Protein AF-A0AAD5JUV3-F1 (afdb_monomer_lite)

Structure (mmCIF, N/CA/C/O backbone):
data_AF-A0AAD5JUV3-F1
#
_entry.id   AF-A0AAD5JUV3-F1
#
loop_
_atom_site.group_PDB
_atom_site.id
_atom_site.type_symbol
_atom_site.label_atom_id
_atom_site.label_alt_id
_atom_site.label_comp_id
_atom_site.label_asym_id
_atom_site.label_entity_id
_atom_site.label_seq_id
_atom_site.pdbx_PDB_ins_code
_atom_site.Cartn_x
_atom_site.Cartn_y
_atom_site.Cartn_z
_atom_site.occupancy
_atom_site.B_iso_or_equiv
_atom_site.auth_seq_id
_atom_site.auth_comp_id
_atom_site.auth_asym_id
_atom_site.auth_atom_id
_atom_site.pdbx_PDB_model_num
ATOM 1 N N . MET A 1 1 ? 1.247 27.319 1.561 1.00 45.31 1 MET A N 1
ATOM 2 C CA . MET A 1 1 ? 2.138 26.676 2.559 1.00 45.31 1 MET A CA 1
ATOM 3 C C . MET A 1 1 ? 2.026 25.143 2.626 1.00 45.31 1 MET A C 1
ATOM 5 O O . MET A 1 1 ? 2.978 24.525 3.074 1.00 45.31 1 MET A O 1
ATOM 9 N N . ALA A 1 2 ? 0.955 24.494 2.139 1.00 45.66 2 ALA A N 1
ATOM 10 C CA . ALA A 1 2 ? 0.792 23.027 2.221 1.00 45.66 2 ALA A CA 1
ATOM 11 C C . ALA A 1 2 ? 1.787 22.183 1.379 1.00 45.66 2 ALA A C 1
ATOM 13 O O . ALA A 1 2 ? 2.118 21.064 1.757 1.00 45.66 2 ALA A O 1
ATOM 14 N N . PHE A 1 3 ? 2.318 22.718 0.272 1.00 34.03 3 PHE A N 1
ATOM 15 C CA . PHE A 1 3 ? 3.243 21.997 -0.625 1.00 34.03 3 PHE A CA 1
ATOM 16 C C . PHE A 1 3 ? 4.647 21.749 -0.041 1.00 34.03 3 PHE A C 1
ATOM 18 O O . PHE A 1 3 ? 5.309 20.786 -0.425 1.00 34.03 3 PHE A O 1
ATOM 25 N N . LEU A 1 4 ? 5.105 22.599 0.885 1.00 40.28 4 LEU A N 1
ATOM 26 C CA . LEU A 1 4 ? 6.418 22.461 1.531 1.00 40.28 4 LEU A CA 1
ATOM 27 C C . LEU A 1 4 ? 6.421 21.339 2.577 1.00 40.28 4 LEU A C 1
ATOM 29 O O . LEU A 1 4 ? 7.370 20.560 2.625 1.00 40.28 4 LEU A O 1
ATOM 33 N N . ASN A 1 5 ? 5.322 21.180 3.323 1.00 45.84 5 ASN A N 1
ATOM 34 C CA . ASN A 1 5 ? 5.169 20.072 4.271 1.00 45.84 5 ASN A CA 1
ATOM 35 C C . ASN A 1 5 ? 5.139 18.713 3.566 1.00 45.84 5 ASN A C 1
ATOM 37 O O . ASN A 1 5 ? 5.737 17.760 4.053 1.00 45.84 5 ASN A O 1
ATOM 41 N N . HIS A 1 6 ? 4.527 18.635 2.382 1.00 41.41 6 HIS A N 1
ATOM 42 C CA . HIS A 1 6 ? 4.411 17.369 1.664 1.00 41.41 6 HIS A CA 1
ATOM 43 C C . HIS A 1 6 ? 5.756 16.875 1.103 1.00 41.41 6 HIS A C 1
ATOM 45 O O . HIS A 1 6 ? 6.061 15.687 1.178 1.00 41.41 6 HIS A O 1
ATOM 51 N N . LYS A 1 7 ? 6.617 17.785 0.617 1.00 49.69 7 LYS A N 1
ATOM 52 C CA . LYS A 1 7 ? 7.994 17.431 0.225 1.00 49.69 7 LYS A CA 1
ATOM 53 C C . LYS A 1 7 ? 8.825 16.958 1.418 1.00 49.69 7 LYS A C 1
ATOM 55 O O . LYS A 1 7 ? 9.566 15.989 1.281 1.00 49.69 7 LYS A O 1
ATOM 60 N N . GLN A 1 8 ? 8.679 17.603 2.574 1.00 51.38 8 GLN A N 1
ATOM 61 C CA . GLN A 1 8 ? 9.424 17.230 3.776 1.00 51.38 8 GLN A CA 1
ATOM 62 C C . GLN A 1 8 ? 8.983 15.864 4.326 1.00 51.38 8 GLN A C 1
ATOM 64 O O . GLN A 1 8 ? 9.818 15.060 4.736 1.00 51.38 8 GLN A O 1
ATOM 69 N N . GLU A 1 9 ? 7.686 15.557 4.268 1.00 52.31 9 GLU A N 1
ATOM 70 C CA . GLU A 1 9 ? 7.154 14.241 4.643 1.00 52.31 9 GLU A CA 1
ATOM 71 C C . GLU A 1 9 ? 7.655 13.126 3.719 1.00 52.31 9 GLU A C 1
ATOM 73 O O . GLU A 1 9 ? 8.029 12.056 4.200 1.00 52.31 9 GLU A O 1
ATOM 78 N N . ILE A 1 10 ? 7.742 13.383 2.409 1.00 53.69 10 ILE A N 1
ATOM 79 C CA . ILE A 1 10 ? 8.296 12.427 1.438 1.00 53.69 10 ILE A CA 1
ATOM 80 C C . ILE A 1 10 ? 9.771 12.138 1.741 1.00 53.69 10 ILE A C 1
ATOM 82 O O . ILE A 1 10 ? 10.178 10.976 1.727 1.00 53.69 10 ILE A O 1
ATOM 86 N N . VAL A 1 11 ? 10.566 13.161 2.063 1.00 65.31 11 VAL A N 1
ATOM 87 C CA . VAL A 1 11 ? 11.985 12.992 2.423 1.00 65.31 11 VAL A CA 1
ATOM 88 C C . VAL A 1 11 ? 12.131 12.170 3.707 1.00 65.31 11 VAL A C 1
ATOM 90 O O . VAL A 1 11 ? 12.903 11.213 3.735 1.00 65.31 11 VAL A O 1
ATOM 93 N N . ASN A 1 12 ? 11.328 12.458 4.733 1.00 59.66 12 ASN A N 1
ATOM 94 C CA . ASN A 1 12 ? 11.392 11.751 6.014 1.00 59.66 12 ASN A CA 1
ATOM 95 C C . ASN A 1 12 ? 10.987 10.271 5.902 1.00 59.66 12 ASN A C 1
ATOM 97 O O . ASN A 1 12 ? 11.619 9.409 6.509 1.00 59.66 12 ASN A O 1
ATOM 101 N N . ILE A 1 13 ? 9.968 9.954 5.097 1.00 59.31 13 ILE A N 1
ATOM 102 C CA . ILE A 1 13 ? 9.558 8.562 4.842 1.00 59.31 13 ILE A CA 1
ATOM 103 C C . ILE A 1 13 ? 10.611 7.833 3.995 1.00 59.31 13 ILE A C 1
ATOM 105 O O . ILE A 1 13 ? 10.880 6.654 4.223 1.00 59.31 13 ILE A O 1
ATOM 109 N N . THR A 1 14 ? 11.249 8.534 3.052 1.00 56.22 14 THR A N 1
ATOM 110 C CA . THR A 1 14 ? 12.329 7.969 2.228 1.00 56.22 14 THR A CA 1
ATOM 111 C C . THR A 1 14 ? 13.531 7.574 3.084 1.00 56.22 14 THR A C 1
ATOM 113 O O . THR A 1 14 ? 14.063 6.481 2.897 1.00 56.22 14 THR A O 1
ATOM 116 N N . GLN A 1 15 ? 13.899 8.404 4.062 1.00 65.88 15 GLN A N 1
ATOM 117 C CA . GLN A 1 15 ? 14.993 8.116 4.989 1.00 65.88 15 GLN A CA 1
ATOM 118 C C . GLN A 1 15 ? 14.673 6.915 5.893 1.00 65.88 15 GLN A C 1
ATOM 120 O O . GLN A 1 15 ? 15.458 5.975 5.977 1.00 65.88 15 GLN A O 1
ATOM 125 N N . LEU A 1 16 ? 13.470 6.887 6.479 1.00 63.38 16 LEU A N 1
ATOM 126 C CA . LEU A 1 16 ? 13.027 5.800 7.359 1.00 63.38 16 LEU A CA 1
ATOM 127 C C . LEU A 1 16 ? 13.033 4.431 6.652 1.00 63.38 16 LEU A C 1
ATOM 129 O O . LEU A 1 16 ? 13.333 3.403 7.256 1.00 63.38 16 LEU A O 1
ATOM 133 N N . LEU A 1 17 ? 12.699 4.411 5.359 1.00 57.16 17 LEU A N 1
ATOM 134 C CA . LEU A 1 17 ? 12.708 3.197 4.545 1.00 57.16 17 LEU A CA 1
ATOM 135 C C . LEU A 1 17 ? 14.116 2.786 4.101 1.00 57.16 17 LEU A C 1
ATOM 137 O O . LEU A 1 17 ? 14.382 1.592 3.998 1.00 57.16 17 LEU A O 1
ATOM 141 N N . GLN A 1 18 ? 15.020 3.738 3.858 1.00 65.12 18 GLN A N 1
ATOM 142 C CA . GLN A 1 18 ? 16.429 3.435 3.584 1.00 65.12 18 GLN A CA 1
ATOM 143 C C . GLN A 1 18 ? 17.111 2.787 4.792 1.00 65.12 18 GLN A C 1
ATOM 145 O O . GLN A 1 18 ? 17.876 1.838 4.619 1.00 65.12 18 GLN A O 1
ATOM 150 N N . ASP A 1 19 ? 16.782 3.237 6.001 1.00 66.56 19 ASP A N 1
ATOM 151 C CA . ASP A 1 19 ? 17.322 2.661 7.233 1.00 66.56 19 ASP A CA 1
ATOM 152 C C . ASP A 1 19 ? 16.789 1.232 7.462 1.00 66.56 19 ASP A C 1
ATOM 154 O O . ASP A 1 19 ? 17.558 0.329 7.787 1.00 66.56 19 ASP A O 1
ATOM 158 N N . GLN A 1 20 ? 15.514 0.967 7.142 1.00 60.84 20 GLN A N 1
ATOM 159 C CA . GLN A 1 20 ? 14.945 -0.391 7.184 1.00 60.84 20 GLN A CA 1
ATOM 160 C C . GLN A 1 20 ? 15.518 -1.330 6.111 1.00 60.84 20 GLN A C 1
ATOM 162 O O . GLN A 1 20 ? 15.685 -2.522 6.361 1.00 60.84 20 GLN A O 1
ATOM 167 N N . VAL A 1 21 ? 15.834 -0.821 4.915 1.00 58.69 21 VAL A N 1
ATOM 168 C CA . VAL A 1 21 ? 16.499 -1.612 3.863 1.00 58.69 21 VAL A CA 1
ATOM 169 C C . VAL A 1 21 ? 17.936 -1.947 4.260 1.00 58.69 21 VAL A C 1
ATOM 171 O O . VAL A 1 21 ? 18.377 -3.063 4.002 1.00 58.69 21 VAL A O 1
ATOM 174 N N . LYS A 1 22 ? 18.654 -1.039 4.936 1.00 59.47 22 LYS A N 1
ATOM 175 C CA . LYS A 1 22 ? 19.982 -1.338 5.494 1.00 59.47 22 LYS A CA 1
ATOM 176 C C . LYS A 1 22 ? 19.924 -2.439 6.547 1.00 59.47 22 LYS A C 1
ATOM 178 O O . LYS A 1 22 ? 20.722 -3.365 6.473 1.00 59.47 22 LYS A O 1
ATOM 183 N N . GLU A 1 23 ? 18.963 -2.393 7.467 1.00 55.97 23 GLU A N 1
ATOM 184 C CA . GLU A 1 23 ? 18.782 -3.452 8.471 1.00 55.97 23 GLU A CA 1
ATOM 185 C C . GLU A 1 23 ? 18.444 -4.817 7.844 1.00 55.97 23 GLU A C 1
ATOM 187 O O . GLU A 1 23 ? 18.872 -5.851 8.352 1.00 55.97 23 GLU A O 1
ATOM 192 N N . LEU A 1 24 ? 17.729 -4.835 6.712 1.00 51.88 24 LEU A N 1
ATOM 193 C CA . LEU A 1 24 ? 17.397 -6.061 5.976 1.00 51.88 24 LEU A CA 1
ATOM 194 C C . LEU A 1 24 ? 18.533 -6.563 5.062 1.00 51.88 24 LEU A C 1
ATOM 196 O O . LEU A 1 24 ? 18.602 -7.763 4.802 1.00 51.88 24 LEU A O 1
ATOM 200 N N . ASN A 1 25 ? 19.429 -5.683 4.596 1.00 47.06 25 ASN A N 1
ATOM 201 C CA . ASN A 1 25 ? 20.525 -6.032 3.680 1.00 47.06 25 ASN A CA 1
ATOM 202 C C . ASN A 1 25 ? 21.797 -6.555 4.363 1.00 47.06 25 ASN A C 1
ATOM 204 O O . ASN A 1 25 ? 22.637 -7.156 3.693 1.00 47.06 25 ASN A O 1
ATOM 208 N N . ILE A 1 26 ? 21.934 -6.402 5.683 1.00 50.72 26 ILE A N 1
ATOM 209 C CA . ILE A 1 26 ? 23.092 -6.933 6.429 1.00 50.72 26 ILE A CA 1
ATOM 210 C C . ILE A 1 26 ? 23.143 -8.479 6.377 1.00 50.72 26 ILE A C 1
ATOM 212 O O . ILE A 1 26 ? 24.204 -9.061 6.570 1.00 50.72 26 ILE A O 1
ATOM 216 N N . GLY A 1 27 ? 22.038 -9.159 6.035 1.00 45.47 27 GLY A N 1
ATOM 217 C CA . GLY A 1 27 ? 21.993 -10.620 5.858 1.00 45.47 27 GLY A CA 1
ATOM 218 C C . GLY A 1 27 ? 22.128 -11.140 4.417 1.00 45.47 27 GLY A C 1
ATOM 219 O O . GLY A 1 27 ? 22.245 -12.349 4.228 1.00 45.47 27 GLY A O 1
ATOM 220 N N . THR A 1 28 ? 22.087 -10.283 3.390 1.00 49.03 28 THR A N 1
ATOM 221 C CA . THR A 1 28 ? 22.031 -10.703 1.970 1.00 49.03 28 THR A CA 1
ATOM 222 C C . THR A 1 28 ? 23.305 -10.413 1.180 1.00 49.03 28 THR A C 1
ATOM 224 O O . THR A 1 28 ? 23.563 -11.102 0.192 1.00 49.03 28 THR A O 1
ATOM 227 N N . GLU A 1 29 ? 24.148 -9.467 1.603 1.00 44.03 29 GLU A N 1
ATOM 228 C CA . GLU A 1 29 ? 25.369 -9.118 0.856 1.00 44.03 29 GLU A CA 1
ATOM 229 C C . GLU A 1 29 ? 26.420 -10.242 0.815 1.00 44.03 29 GLU A C 1
ATOM 23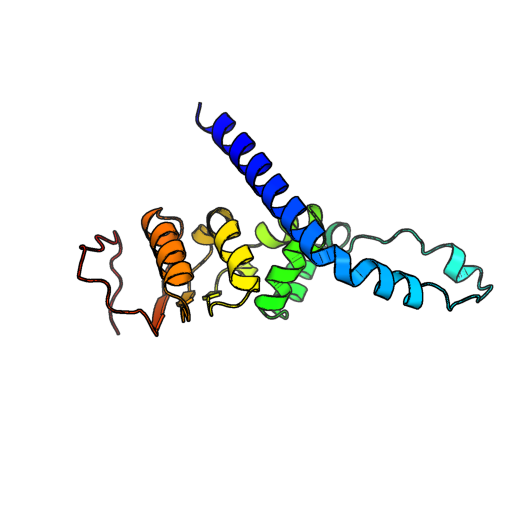1 O O . GLU A 1 29 ? 27.114 -10.387 -0.195 1.00 44.03 29 GLU A O 1
ATOM 236 N N . GLU A 1 30 ? 26.504 -11.096 1.841 1.00 47.12 30 GLU A N 1
ATOM 237 C CA . GLU A 1 30 ? 27.396 -12.270 1.818 1.00 47.12 30 GLU A CA 1
ATOM 238 C C . GLU A 1 30 ? 26.861 -13.410 0.933 1.00 47.12 30 GLU A C 1
ATOM 240 O O . GLU A 1 30 ? 27.641 -14.176 0.367 1.00 47.12 30 GLU A O 1
ATOM 245 N N . SER A 1 31 ? 25.542 -13.489 0.728 1.00 42.06 31 SER A N 1
ATOM 246 C CA . SER A 1 31 ? 24.905 -14.528 -0.097 1.00 42.06 31 SER A CA 1
ATOM 247 C C . SER A 1 31 ? 24.830 -14.157 -1.590 1.00 42.06 31 SER A C 1
ATOM 249 O O . SER A 1 31 ? 24.746 -15.023 -2.460 1.00 42.06 31 SER A O 1
ATOM 251 N N . ILE A 1 32 ? 24.898 -12.861 -1.918 1.00 46.25 32 ILE A N 1
ATOM 252 C CA . ILE A 1 32 ? 24.900 -12.372 -3.308 1.00 46.25 32 ILE A CA 1
ATOM 253 C C . ILE A 1 32 ? 26.313 -12.420 -3.911 1.00 46.25 32 ILE A C 1
ATOM 255 O O . ILE A 1 32 ? 26.467 -12.757 -5.085 1.00 46.25 32 ILE A O 1
ATOM 259 N N . LYS A 1 33 ? 27.362 -12.169 -3.114 1.00 42.19 33 LYS A N 1
ATOM 260 C CA . LYS A 1 33 ? 28.757 -12.245 -3.589 1.00 42.19 33 LYS A CA 1
ATOM 261 C C . LYS A 1 33 ? 29.186 -13.662 -3.983 1.00 42.19 33 LYS A C 1
ATOM 263 O O . LYS A 1 33 ? 29.995 -13.811 -4.893 1.00 42.19 33 LYS A O 1
ATOM 268 N N . SER A 1 34 ? 28.623 -14.696 -3.359 1.00 42.09 34 SER A N 1
ATOM 269 C CA . SER A 1 34 ? 28.940 -16.096 -3.672 1.00 42.09 34 SER A CA 1
ATOM 270 C C . SER A 1 34 ? 28.267 -16.623 -4.948 1.00 42.09 34 SER A C 1
ATOM 272 O O . SER A 1 34 ? 28.756 -17.591 -5.519 1.00 42.09 34 SER A O 1
ATOM 274 N N . ASN A 1 35 ? 27.222 -15.958 -5.458 1.00 39.31 35 ASN A N 1
ATOM 275 C CA . ASN A 1 35 ? 26.524 -16.360 -6.691 1.00 39.31 35 ASN A CA 1
ATOM 276 C C . ASN A 1 35 ? 26.981 -15.602 -7.955 1.00 39.31 35 ASN A C 1
ATOM 278 O O . ASN A 1 35 ? 26.569 -15.952 -9.057 1.00 39.31 35 ASN A O 1
ATOM 282 N N . LEU A 1 36 ? 27.841 -14.585 -7.820 1.00 42.34 36 LEU A N 1
ATOM 283 C CA . LEU A 1 36 ? 28.340 -13.758 -8.934 1.00 42.34 36 LEU A CA 1
ATOM 284 C C . LEU A 1 36 ? 29.741 -14.151 -9.442 1.00 42.34 36 LEU A C 1
ATOM 286 O O . LEU A 1 36 ? 30.276 -13.479 -10.320 1.00 42.34 36 LEU A O 1
ATOM 290 N N . LEU A 1 37 ? 30.343 -15.230 -8.927 1.00 38.44 37 LEU A N 1
ATOM 291 C CA . LEU A 1 37 ? 31.709 -15.658 -9.285 1.00 38.44 37 LEU A CA 1
ATOM 292 C C . LEU A 1 37 ? 31.796 -16.955 -10.100 1.00 38.44 37 LEU A C 1
ATOM 294 O O . LEU A 1 37 ? 32.873 -17.534 -10.223 1.00 38.44 37 LEU A O 1
ATOM 298 N N . VAL A 1 38 ? 30.705 -17.398 -10.723 1.00 42.84 38 VAL A N 1
ATOM 299 C CA . VAL A 1 38 ? 30.762 -18.483 -11.709 1.00 42.84 38 VAL A CA 1
ATOM 300 C C . VAL A 1 38 ? 30.063 -18.013 -12.970 1.00 42.84 38 VAL A C 1
ATOM 302 O O . VAL A 1 38 ? 28.846 -18.080 -13.039 1.00 42.84 38 VAL A O 1
ATOM 305 N N . ASN A 1 39 ? 30.835 -17.465 -13.913 1.00 37.25 39 ASN A N 1
ATOM 306 C CA . ASN A 1 39 ? 30.624 -17.564 -15.364 1.00 37.25 39 ASN A CA 1
ATOM 307 C C . ASN A 1 39 ? 31.781 -16.862 -16.093 1.00 37.25 39 ASN A C 1
ATOM 309 O O . ASN A 1 39 ? 31.650 -15.763 -16.625 1.00 37.25 39 ASN A O 1
ATOM 313 N N . ASN A 1 40 ? 32.942 -17.523 -16.113 1.00 41.66 40 ASN A N 1
ATOM 314 C CA . ASN A 1 40 ? 33.972 -17.270 -17.118 1.00 41.66 40 ASN A CA 1
ATOM 315 C C . ASN A 1 40 ? 33.560 -17.987 -18.412 1.00 41.66 40 ASN A C 1
ATOM 317 O O . ASN A 1 40 ? 33.932 -19.137 -18.634 1.00 41.66 40 ASN A O 1
ATOM 321 N N . SER A 1 41 ? 32.785 -17.317 -19.261 1.00 44.75 41 SER A N 1
ATOM 322 C CA . SER A 1 41 ? 32.555 -17.731 -20.648 1.00 44.75 41 SER A CA 1
ATOM 323 C C . SER A 1 41 ? 32.927 -16.571 -21.569 1.00 44.75 41 SER A C 1
ATOM 325 O O . SER A 1 41 ? 32.261 -15.536 -21.568 1.00 44.75 41 SER A O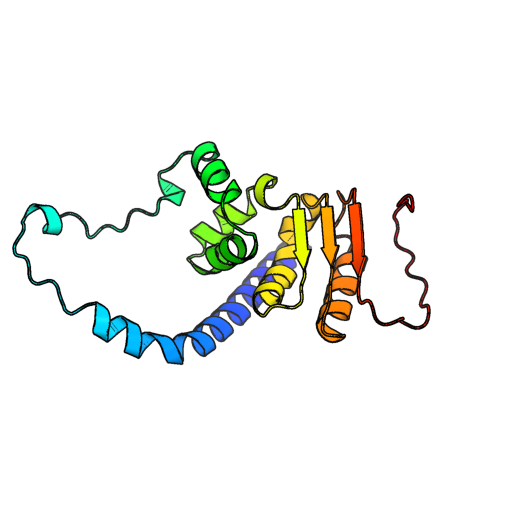 1
ATOM 327 N N . ASN A 1 42 ? 34.015 -16.744 -22.326 1.00 49.47 42 ASN A N 1
ATOM 328 C CA . ASN A 1 42 ? 34.562 -15.800 -23.309 1.00 49.47 42 ASN A CA 1
ATOM 329 C C . ASN A 1 42 ? 33.670 -15.697 -24.563 1.00 49.47 42 ASN A C 1
ATOM 331 O O . ASN A 1 42 ? 34.122 -15.982 -25.670 1.00 49.47 42 ASN A O 1
ATOM 335 N N . ASP A 1 43 ? 32.405 -15.316 -24.395 1.00 48.38 43 ASP A N 1
ATOM 336 C CA . ASP A 1 43 ? 31.478 -15.100 -25.503 1.00 48.38 43 ASP A CA 1
ATOM 337 C C . ASP A 1 43 ? 31.370 -13.594 -25.814 1.00 48.38 43 ASP A C 1
ATOM 339 O O . ASP A 1 43 ? 30.859 -1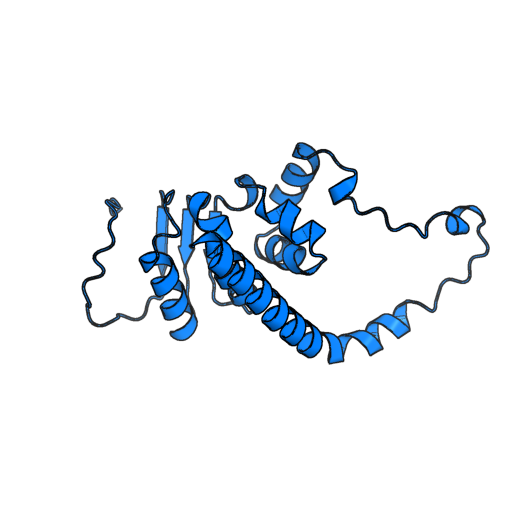2.828 -24.988 1.00 48.38 43 ASP A O 1
ATOM 343 N N . PRO A 1 44 ? 31.824 -13.120 -26.992 1.00 50.56 44 PRO A N 1
ATOM 344 C CA . PRO A 1 44 ? 31.810 -11.695 -27.337 1.00 50.56 44 PRO A CA 1
ATOM 345 C C . PRO A 1 44 ? 30.390 -11.103 -27.400 1.00 50.56 44 PRO A C 1
ATOM 347 O O . PRO A 1 44 ? 30.227 -9.900 -27.208 1.00 50.56 44 PRO A O 1
ATOM 350 N N . TRP A 1 45 ? 29.351 -11.929 -27.552 1.00 46.88 45 TRP A N 1
ATOM 351 C CA . TRP A 1 45 ? 27.945 -11.506 -27.483 1.00 46.88 45 TRP A CA 1
ATOM 352 C C . TRP A 1 45 ? 27.459 -11.194 -26.060 1.00 46.88 45 TRP A C 1
ATOM 354 O O . TRP A 1 45 ? 26.572 -10.361 -25.885 1.00 46.88 45 TRP A O 1
ATOM 364 N N . LEU A 1 46 ? 28.056 -11.807 -25.034 1.00 45.34 46 LEU A N 1
ATOM 365 C CA . LEU A 1 46 ? 27.732 -11.527 -23.629 1.00 45.34 46 LEU A CA 1
ATOM 366 C C . LEU A 1 46 ? 28.463 -10.286 -23.100 1.00 45.34 46 LEU A C 1
ATOM 368 O O . LEU A 1 46 ? 28.044 -9.695 -22.108 1.00 45.34 46 LEU A O 1
ATOM 372 N N . SER A 1 47 ? 29.515 -9.838 -23.792 1.00 42.84 47 SER A N 1
ATOM 373 C CA . SER A 1 47 ? 30.282 -8.645 -23.412 1.00 42.84 47 SER A CA 1
ATOM 374 C C . SER A 1 47 ? 29.557 -7.315 -23.689 1.00 42.84 47 SER A C 1
ATOM 376 O O . SER A 1 47 ? 29.988 -6.269 -23.209 1.00 42.84 47 SER A O 1
ATOM 378 N N . GLN A 1 48 ? 28.429 -7.347 -24.414 1.00 42.69 48 GLN A N 1
ATOM 379 C CA . GLN A 1 48 ? 27.599 -6.172 -24.719 1.00 42.69 48 GLN A CA 1
ATOM 380 C C . GLN A 1 48 ? 26.343 -6.029 -23.843 1.00 42.69 48 GLN A C 1
ATOM 382 O O . GLN A 1 48 ? 25.618 -5.046 -23.983 1.00 42.69 48 GLN A O 1
ATOM 387 N N . VAL A 1 49 ? 26.084 -6.947 -22.907 1.00 45.50 49 VAL A N 1
ATOM 388 C CA . VAL A 1 49 ? 24.847 -6.946 -22.101 1.00 45.50 49 VAL A CA 1
ATOM 389 C C . VAL A 1 49 ? 25.159 -6.662 -20.635 1.00 45.50 49 VAL A C 1
ATOM 391 O O . VAL A 1 49 ? 24.859 -7.451 -19.748 1.00 45.50 49 VAL A O 1
ATOM 394 N N . ASN A 1 50 ? 25.792 -5.520 -20.366 1.00 44.28 50 ASN A N 1
ATOM 395 C CA . ASN A 1 50 ? 25.916 -5.002 -18.998 1.00 44.28 50 ASN A CA 1
ATOM 396 C C . ASN A 1 50 ? 25.290 -3.612 -18.831 1.00 44.28 50 ASN A C 1
ATOM 398 O O . ASN A 1 50 ? 25.572 -2.887 -17.880 1.00 44.28 50 ASN A O 1
ATOM 402 N N . THR A 1 51 ? 24.392 -3.243 -19.742 1.00 47.62 51 THR A N 1
ATOM 403 C CA . THR A 1 51 ? 23.370 -2.236 -19.478 1.00 47.62 51 THR A CA 1
ATOM 404 C C . THR A 1 51 ? 22.113 -2.988 -19.058 1.00 47.62 51 THR A C 1
ATOM 406 O O . THR A 1 51 ? 21.353 -3.479 -19.887 1.00 47.62 51 THR A O 1
ATOM 409 N N . MET A 1 52 ? 21.899 -3.140 -17.748 1.00 58.94 52 MET A N 1
ATOM 410 C CA . MET A 1 52 ? 20.595 -3.560 -17.225 1.00 58.94 52 MET A CA 1
ATOM 411 C C . MET A 1 52 ? 19.550 -2.542 -17.703 1.00 58.94 52 MET A C 1
ATOM 413 O O . MET A 1 52 ? 19.417 -1.459 -17.135 1.00 58.94 52 MET A O 1
ATOM 417 N N . ILE A 1 53 ? 18.848 -2.857 -18.789 1.00 70.69 53 ILE A N 1
ATOM 418 C CA . ILE A 1 53 ? 17.728 -2.056 -19.275 1.00 70.69 53 ILE A CA 1
ATOM 419 C C . ILE A 1 53 ? 16.605 -2.213 -18.249 1.00 70.69 53 ILE A C 1
ATOM 421 O O . ILE A 1 53 ? 16.129 -3.326 -18.035 1.00 70.69 53 ILE A O 1
ATOM 425 N N . ASP A 1 54 ? 16.180 -1.116 -17.613 1.00 77.12 54 ASP A N 1
ATOM 426 C CA . ASP A 1 54 ? 14.987 -1.127 -16.760 1.00 77.12 54 ASP A CA 1
ATOM 427 C C . ASP A 1 54 ? 13.760 -1.357 -17.662 1.00 77.12 54 ASP A C 1
ATOM 429 O O . ASP A 1 54 ? 13.411 -0.462 -18.441 1.00 77.12 54 ASP A O 1
ATOM 433 N N . PRO A 1 55 ? 13.088 -2.523 -17.589 1.00 78.88 55 PRO A N 1
ATOM 434 C CA . PRO A 1 55 ? 11.946 -2.811 -18.452 1.00 78.88 55 PRO A CA 1
ATOM 435 C C . PRO A 1 55 ? 10.795 -1.825 -18.225 1.00 78.88 55 PRO A C 1
ATOM 437 O O . PRO A 1 55 ? 9.982 -1.620 -19.121 1.00 78.88 55 PRO A O 1
ATOM 440 N N . LEU A 1 56 ? 10.731 -1.167 -17.061 1.00 82.62 56 LEU A N 1
ATOM 441 C CA . LEU A 1 56 ? 9.711 -0.153 -16.795 1.00 82.62 56 LEU A CA 1
ATOM 442 C C . LEU A 1 56 ? 9.959 1.178 -17.508 1.00 82.62 56 LEU A C 1
ATOM 444 O O . LEU A 1 56 ? 9.052 2.006 -17.566 1.00 82.62 56 LEU A O 1
ATOM 448 N N . GLN A 1 57 ? 11.169 1.396 -18.024 1.00 80.44 57 GLN A N 1
ATOM 449 C CA . GLN A 1 57 ? 11.523 2.580 -18.808 1.00 80.44 57 GLN A CA 1
ATOM 450 C C . GLN A 1 57 ? 11.362 2.348 -20.314 1.00 80.44 57 GLN A C 1
ATOM 452 O O . GLN A 1 57 ? 11.263 3.310 -21.070 1.00 80.44 57 GLN A O 1
ATOM 457 N N . THR A 1 58 ? 11.340 1.090 -20.760 1.00 83.12 58 THR A N 1
ATOM 458 C CA . THR A 1 58 ? 11.319 0.741 -22.188 1.00 83.12 58 THR A CA 1
ATOM 459 C C . THR A 1 58 ? 10.000 0.156 -22.661 1.00 83.12 58 THR A C 1
ATOM 461 O O . THR A 1 58 ? 9.663 0.299 -23.836 1.00 83.12 58 THR A O 1
ATOM 464 N N . LEU A 1 59 ? 9.238 -0.493 -21.781 1.00 84.88 59 LEU A N 1
ATOM 465 C CA . LEU A 1 59 ? 7.954 -1.075 -22.149 1.00 84.88 59 LEU A CA 1
ATOM 466 C C . LEU A 1 59 ? 6.827 -0.028 -22.109 1.00 84.88 59 LEU A C 1
ATOM 468 O O . LEU A 1 59 ? 6.809 0.829 -21.221 1.00 84.88 59 LEU A O 1
ATOM 472 N N . PRO A 1 60 ? 5.841 -0.118 -23.023 1.00 87.69 60 PRO A N 1
ATOM 473 C CA . PRO A 1 60 ? 4.648 0.716 -22.971 1.00 87.69 60 PRO A CA 1
ATOM 474 C C . PRO A 1 60 ? 3.887 0.556 -21.655 1.00 87.69 60 PRO A C 1
ATOM 476 O O . PRO A 1 60 ? 3.899 -0.509 -21.024 1.00 87.69 60 PRO A O 1
ATOM 479 N N . PHE A 1 61 ? 3.164 1.610 -21.275 1.00 84.62 61 PHE A N 1
ATOM 480 C CA . PHE A 1 61 ? 2.384 1.636 -20.046 1.00 84.62 61 PHE A CA 1
ATOM 481 C C . PHE A 1 61 ? 1.417 0.444 -19.980 1.00 84.62 61 PHE A C 1
ATOM 483 O O . PHE A 1 61 ? 1.389 -0.279 -18.992 1.00 84.62 61 PHE A O 1
ATOM 490 N N . GLU A 1 62 ? 0.689 0.152 -21.043 1.00 88.69 62 GLU A N 1
ATOM 491 C CA . GLU A 1 62 ? -0.318 -0.908 -21.079 1.00 88.69 62 GLU A CA 1
ATOM 492 C C . GLU A 1 62 ? 0.301 -2.293 -20.854 1.00 88.69 62 GLU A C 1
ATOM 494 O O . GLU A 1 62 ? -0.252 -3.116 -20.123 1.00 88.69 62 GLU A O 1
ATOM 499 N N . ILE A 1 63 ? 1.485 -2.536 -21.425 1.00 89.44 63 ILE A N 1
ATOM 500 C CA . ILE A 1 63 ? 2.199 -3.810 -21.297 1.00 89.44 63 ILE A CA 1
ATOM 501 C C . ILE A 1 63 ? 2.641 -4.033 -19.853 1.00 89.44 63 ILE A C 1
ATOM 503 O O . ILE A 1 63 ? 2.405 -5.104 -19.296 1.00 89.44 63 ILE A O 1
ATOM 507 N N . ILE A 1 64 ? 3.211 -3.007 -19.218 1.00 88.94 64 ILE A N 1
ATOM 508 C CA . ILE A 1 64 ? 3.601 -3.068 -17.806 1.00 88.94 64 ILE A CA 1
ATOM 509 C C . ILE A 1 64 ? 2.371 -3.340 -16.934 1.00 88.94 64 ILE A C 1
ATOM 511 O O . ILE A 1 64 ? 2.404 -4.243 -16.103 1.00 88.94 64 ILE A O 1
ATOM 515 N N . THR A 1 65 ? 1.267 -2.612 -17.132 1.00 90.88 65 THR A N 1
ATOM 516 C CA . THR A 1 65 ? 0.041 -2.838 -16.348 1.00 90.88 65 THR A CA 1
ATOM 517 C C . THR A 1 65 ? -0.443 -4.278 -16.497 1.00 90.88 65 THR A C 1
ATOM 519 O O . THR A 1 65 ? -0.716 -4.926 -15.489 1.00 90.88 65 THR A O 1
ATOM 522 N N . ASN A 1 66 ? -0.477 -4.807 -17.722 1.00 91.62 66 ASN A N 1
ATOM 523 C CA . ASN A 1 66 ? -0.897 -6.182 -17.976 1.00 91.62 66 ASN A CA 1
ATOM 524 C C . ASN A 1 66 ? 0.001 -7.198 -17.267 1.00 91.62 66 ASN A C 1
ATOM 526 O O . ASN A 1 66 ? -0.523 -8.090 -16.609 1.00 91.62 66 ASN A O 1
ATOM 530 N N . ILE A 1 67 ? 1.327 -7.035 -17.315 1.00 91.44 67 ILE A N 1
ATOM 531 C CA . ILE A 1 67 ? 2.266 -7.903 -16.583 1.00 91.44 67 ILE A CA 1
ATOM 532 C C . ILE A 1 67 ? 1.953 -7.881 -15.083 1.00 91.44 67 ILE A C 1
ATOM 534 O O . ILE A 1 67 ? 1.821 -8.930 -14.454 1.00 91.44 67 ILE A O 1
ATOM 538 N N . PHE A 1 68 ? 1.793 -6.688 -14.507 1.00 93.69 68 PHE A N 1
ATOM 539 C CA . PHE A 1 68 ? 1.559 -6.539 -13.074 1.00 93.69 68 PHE A CA 1
ATOM 540 C C . PHE A 1 68 ? 0.178 -7.033 -12.633 1.00 93.69 68 PHE A C 1
ATOM 542 O O . PHE A 1 68 ? 0.042 -7.454 -11.488 1.00 93.69 68 PHE A O 1
ATOM 549 N N . LEU A 1 69 ? -0.839 -7.035 -13.497 1.00 92.38 69 LEU A N 1
ATOM 550 C CA . LEU A 1 69 ? -2.153 -7.602 -13.170 1.00 92.38 69 LEU A CA 1
ATOM 551 C C . LEU A 1 69 ? -2.102 -9.115 -12.910 1.00 92.38 69 LEU A C 1
ATOM 553 O O . LEU A 1 69 ? -2.910 -9.614 -12.130 1.00 92.38 69 LEU A O 1
ATOM 557 N N . PHE A 1 70 ? -1.131 -9.830 -13.486 1.00 93.12 70 PHE A N 1
ATOM 558 C CA . PHE A 1 70 ? -0.903 -11.252 -13.198 1.00 93.12 70 PHE A CA 1
ATOM 559 C C . PHE A 1 70 ? -0.094 -11.496 -11.917 1.00 93.12 70 PHE A C 1
ATOM 561 O O . PHE A 1 70 ? 0.030 -12.639 -11.475 1.00 93.12 70 PHE A O 1
ATOM 568 N N . LEU A 1 71 ? 0.458 -10.447 -11.299 1.00 91.75 71 LEU A N 1
ATOM 569 C CA . LEU A 1 71 ? 1.256 -10.578 -10.086 1.00 91.75 71 LEU A CA 1
ATOM 570 C C . LEU A 1 71 ? 0.375 -10.513 -8.828 1.00 91.75 71 LEU A C 1
ATOM 572 O O . LEU A 1 71 ? -0.423 -9.582 -8.670 1.00 91.75 71 LEU A O 1
ATOM 576 N N . PRO A 1 72 ? 0.570 -11.429 -7.858 1.00 90.62 72 PRO A N 1
ATOM 577 C CA . PRO A 1 72 ? -0.058 -11.318 -6.546 1.00 90.62 72 PRO A CA 1
ATOM 578 C C . PRO A 1 72 ? 0.273 -9.980 -5.870 1.00 90.62 72 PRO A C 1
ATOM 580 O O . PRO A 1 72 ? 1.369 -9.442 -6.037 1.00 90.62 72 PRO A O 1
ATOM 583 N N . GLN A 1 73 ? -0.643 -9.458 -5.043 1.00 90.19 73 GLN A N 1
ATOM 584 C CA . GLN A 1 73 ? -0.444 -8.198 -4.309 1.00 90.19 73 GLN A CA 1
ATOM 585 C C . GLN A 1 73 ? 0.900 -8.154 -3.572 1.00 90.19 73 GLN A C 1
ATOM 587 O O . GLN A 1 73 ? 1.625 -7.173 -3.691 1.00 90.19 73 GLN A O 1
ATOM 592 N N . ASP A 1 74 ? 1.260 -9.228 -2.869 1.00 87.06 74 ASP A N 1
ATOM 593 C CA . ASP A 1 74 ? 2.511 -9.309 -2.111 1.00 87.06 74 ASP A CA 1
ATOM 594 C C . ASP A 1 74 ? 3.752 -9.100 -2.988 1.00 87.06 74 ASP A C 1
ATOM 596 O O . ASP A 1 74 ? 4.727 -8.501 -2.537 1.00 87.06 74 ASP A O 1
ATOM 600 N N . VAL A 1 75 ? 3.714 -9.582 -4.234 1.00 89.69 75 VAL A N 1
ATOM 601 C CA . VAL A 1 75 ? 4.799 -9.413 -5.208 1.00 89.69 75 VAL A CA 1
ATOM 602 C C . VAL A 1 75 ? 4.812 -7.976 -5.722 1.00 89.69 75 VAL A C 1
ATOM 604 O O . VAL A 1 75 ? 5.860 -7.340 -5.736 1.00 89.69 75 VAL A O 1
ATOM 607 N N . ARG A 1 76 ? 3.643 -7.406 -6.037 1.00 91.19 76 ARG A N 1
ATOM 608 C CA . ARG A 1 76 ? 3.527 -5.997 -6.455 1.00 91.19 76 ARG A CA 1
ATOM 609 C C . ARG A 1 76 ? 4.032 -5.027 -5.389 1.00 91.19 76 ARG A C 1
ATOM 611 O O . ARG A 1 76 ? 4.694 -4.048 -5.715 1.00 91.19 76 ARG A O 1
ATOM 618 N N . VAL A 1 77 ? 3.774 -5.312 -4.113 1.00 89.12 77 VAL A N 1
ATOM 619 C CA . VAL A 1 77 ? 4.311 -4.525 -2.993 1.00 89.12 77 VAL A CA 1
ATOM 620 C C . VAL A 1 77 ? 5.834 -4.649 -2.913 1.00 89.12 77 VAL A C 1
ATOM 622 O O . VAL A 1 77 ? 6.508 -3.652 -2.670 1.00 89.12 77 VAL A O 1
ATOM 625 N N . GLN A 1 78 ? 6.401 -5.831 -3.171 1.00 88.44 78 GLN A N 1
ATOM 626 C CA . GLN A 1 78 ? 7.858 -6.004 -3.231 1.00 88.44 78 GLN A CA 1
ATOM 627 C C . GLN A 1 78 ? 8.493 -5.233 -4.392 1.00 88.44 78 GLN A C 1
ATOM 629 O O . GLN A 1 78 ? 9.575 -4.676 -4.224 1.00 88.44 78 GLN A O 1
ATOM 634 N N . CYS A 1 79 ? 7.809 -5.115 -5.530 1.00 90.06 79 CYS A N 1
ATOM 635 C CA . CYS A 1 79 ? 8.273 -4.304 -6.656 1.00 90.06 79 CYS A CA 1
ATOM 636 C C . CYS A 1 79 ? 8.508 -2.829 -6.272 1.00 90.06 79 CYS A C 1
ATOM 638 O O . CYS A 1 79 ? 9.380 -2.181 -6.846 1.00 90.06 79 CYS A O 1
ATOM 640 N N . LEU A 1 80 ? 7.819 -2.306 -5.249 1.00 89.06 80 LEU A N 1
ATOM 641 C CA . LEU A 1 80 ? 8.025 -0.942 -4.732 1.00 89.06 80 LEU A CA 1
ATOM 642 C C . LEU A 1 80 ? 9.387 -0.734 -4.043 1.00 89.06 80 LEU A C 1
ATOM 644 O O . LEU A 1 80 ? 9.760 0.406 -3.734 1.00 89.06 80 LEU A O 1
ATOM 648 N N . LEU A 1 81 ? 10.105 -1.822 -3.756 1.00 87.56 81 LEU A N 1
ATOM 649 C CA . LEU A 1 81 ? 11.424 -1.818 -3.124 1.00 87.56 81 LEU A CA 1
ATOM 650 C C . LEU A 1 81 ? 12.571 -1.953 -4.129 1.00 87.56 81 LEU A C 1
ATOM 652 O O . LEU A 1 81 ? 13.709 -1.710 -3.748 1.00 87.56 81 LEU A O 1
ATOM 656 N N . VAL A 1 82 ? 12.286 -2.312 -5.387 1.00 87.12 82 VAL A N 1
ATOM 657 C CA . VAL A 1 82 ? 13.314 -2.543 -6.417 1.00 87.12 82 VAL A CA 1
ATOM 658 C C . VAL A 1 82 ? 14.090 -1.260 -6.708 1.00 87.12 82 VAL A C 1
ATOM 660 O O . VAL A 1 82 ? 15.315 -1.241 -6.664 1.00 87.12 82 VAL A O 1
ATOM 663 N N . SER A 1 83 ? 13.379 -0.167 -6.990 1.00 86.12 83 SER A N 1
ATOM 664 C CA . SER A 1 83 ? 13.976 1.151 -7.209 1.00 86.12 83 SER A CA 1
ATOM 665 C C . SER A 1 83 ? 12.934 2.263 -7.051 1.00 86.12 83 SER A C 1
ATOM 667 O O . SER A 1 83 ? 11.727 2.011 -6.992 1.00 86.12 83 SER A O 1
ATOM 669 N N . LEU A 1 84 ? 13.386 3.521 -7.007 1.00 84.44 84 LEU A N 1
ATOM 670 C CA . LEU A 1 84 ? 12.488 4.684 -7.000 1.00 84.44 84 LEU A CA 1
ATOM 671 C C . LEU A 1 84 ? 11.655 4.776 -8.291 1.00 84.44 84 LEU A C 1
ATOM 673 O O . LEU A 1 84 ? 10.480 5.137 -8.231 1.00 84.44 84 LEU A O 1
ATOM 677 N N . SER A 1 85 ? 12.250 4.404 -9.433 1.00 85.25 85 SER A N 1
ATOM 678 C CA . SER A 1 85 ? 11.583 4.315 -10.744 1.00 85.25 85 SER A CA 1
ATOM 679 C C . SER A 1 85 ? 10.426 3.320 -10.684 1.00 85.25 85 SER A C 1
ATOM 681 O O . SER A 1 85 ? 9.283 3.680 -10.963 1.00 85.25 85 SER A O 1
ATOM 683 N N . TRP A 1 86 ? 10.703 2.109 -10.194 1.00 90.62 86 TRP A N 1
ATOM 684 C CA . TRP A 1 86 ? 9.704 1.059 -10.018 1.00 90.62 86 TRP A CA 1
ATOM 685 C C . TRP A 1 86 ? 8.582 1.475 -9.081 1.00 90.62 86 TRP A C 1
ATOM 687 O O . TRP A 1 86 ? 7.410 1.337 -9.418 1.00 90.62 86 TRP A O 1
ATOM 697 N N . ARG A 1 87 ? 8.918 2.060 -7.931 1.00 88.81 87 ARG A N 1
ATOM 698 C CA . ARG A 1 87 ? 7.909 2.561 -6.997 1.00 88.81 87 ARG A CA 1
ATOM 699 C C . ARG A 1 87 ? 6.975 3.564 -7.662 1.00 88.81 87 ARG A C 1
ATOM 701 O O . ARG A 1 87 ? 5.764 3.409 -7.558 1.00 88.81 87 ARG A O 1
ATOM 708 N N . LYS A 1 88 ? 7.525 4.567 -8.347 1.00 87.62 88 LYS A N 1
ATOM 709 C CA . LYS A 1 88 ? 6.732 5.590 -9.032 1.00 87.62 88 LYS A CA 1
ATOM 710 C C . LYS A 1 88 ? 5.823 4.959 -10.091 1.00 87.62 88 LYS A C 1
ATOM 712 O O . LYS A 1 88 ? 4.609 5.108 -10.015 1.00 87.62 88 LYS A O 1
ATOM 717 N N . GLN A 1 89 ? 6.407 4.186 -11.004 1.00 89.19 89 GLN A N 1
ATOM 718 C CA . GLN A 1 89 ? 5.698 3.560 -12.121 1.00 89.19 89 GLN A CA 1
ATOM 719 C C . GLN A 1 89 ? 4.575 2.627 -11.668 1.00 89.19 89 GLN A C 1
ATOM 721 O O . GLN A 1 89 ? 3.517 2.603 -12.287 1.00 89.19 89 GLN A O 1
ATOM 726 N N . VAL A 1 90 ? 4.781 1.850 -10.604 1.00 91.06 90 VAL A N 1
ATOM 727 C CA . VAL A 1 90 ? 3.769 0.905 -10.116 1.00 91.06 90 VAL A CA 1
ATOM 728 C C . VAL A 1 90 ? 2.676 1.632 -9.318 1.00 91.06 90 VAL A C 1
ATOM 730 O O . VAL A 1 90 ? 1.505 1.279 -9.442 1.00 91.06 90 VAL A O 1
ATOM 733 N N . LEU A 1 91 ? 3.008 2.662 -8.526 1.00 90.38 91 LEU A N 1
ATOM 734 C CA . LEU A 1 91 ? 2.008 3.446 -7.778 1.00 90.38 91 LEU A CA 1
ATOM 735 C C . LEU A 1 91 ? 1.130 4.323 -8.687 1.00 90.38 91 LEU A C 1
ATOM 737 O O . LEU A 1 91 ? -0.037 4.535 -8.371 1.00 90.38 91 LEU A O 1
ATOM 741 N N . GLU A 1 92 ? 1.652 4.789 -9.823 1.00 88.88 92 GLU A N 1
ATOM 742 C CA . GLU A 1 92 ? 0.922 5.602 -10.813 1.00 88.88 92 GLU A CA 1
ATOM 743 C C . GLU A 1 92 ? -0.103 4.804 -11.646 1.00 88.88 92 GLU A C 1
ATOM 745 O O . GLU A 1 92 ? -0.702 5.356 -12.564 1.00 88.88 92 GLU A O 1
ATOM 750 N N . ARG A 1 93 ? -0.328 3.518 -11.338 1.00 91.25 93 ARG A N 1
ATOM 751 C CA . ARG A 1 93 ? -1.228 2.612 -12.077 1.00 91.25 93 ARG A CA 1
ATOM 752 C C . ARG A 1 93 ? -2.440 2.211 -11.230 1.00 91.25 93 ARG A C 1
ATOM 754 O O . ARG A 1 93 ? -2.369 1.203 -10.518 1.00 91.25 93 ARG A O 1
ATOM 761 N N . PRO A 1 94 ? -3.559 2.954 -11.290 1.00 90.69 94 PRO A N 1
ATOM 762 C CA . PRO A 1 94 ? -4.747 2.713 -10.466 1.00 90.69 94 PRO A CA 1
ATOM 763 C C . PRO A 1 94 ? -5.306 1.293 -10.573 1.00 90.69 94 PRO A C 1
ATOM 765 O O . PRO A 1 94 ? -5.799 0.735 -9.593 1.00 90.69 94 PRO A O 1
ATOM 768 N N . GLU A 1 95 ? -5.220 0.686 -11.758 1.00 91.75 95 GLU A N 1
ATOM 769 C CA . GLU A 1 95 ? -5.730 -0.652 -12.070 1.00 91.75 95 GLU A CA 1
ATOM 770 C C . GLU A 1 95 ? -5.126 -1.719 -11.161 1.00 91.75 95 GLU A C 1
ATOM 772 O O . GLU A 1 95 ? -5.806 -2.677 -10.793 1.00 91.75 95 GLU A O 1
ATOM 777 N N . LEU A 1 96 ? -3.870 -1.535 -10.753 1.00 92.50 96 LEU A N 1
ATOM 778 C CA . LEU A 1 96 ? -3.174 -2.483 -9.893 1.00 92.50 96 LEU A CA 1
ATOM 779 C C . LEU A 1 96 ? -3.727 -2.467 -8.462 1.00 92.50 96 LEU A C 1
ATOM 781 O O . LEU A 1 96 ? -3.652 -3.475 -7.761 1.00 92.50 96 LEU A O 1
ATOM 785 N N . TRP A 1 97 ? -4.327 -1.361 -8.032 1.00 93.12 97 TRP A N 1
ATOM 786 C CA . TRP A 1 97 ? -4.640 -1.112 -6.624 1.00 93.12 97 TRP A CA 1
ATOM 787 C C . TRP A 1 97 ? -6.136 -1.064 -6.320 1.00 93.12 97 TRP A C 1
ATOM 789 O O . TRP A 1 97 ? -6.514 -0.796 -5.183 1.00 93.12 97 TRP A O 1
ATOM 799 N N . ARG A 1 98 ? -6.999 -1.372 -7.299 1.00 93.12 98 ARG A N 1
ATOM 800 C CA . ARG A 1 98 ? -8.462 -1.399 -7.109 1.00 93.12 98 ARG A CA 1
ATOM 801 C C . ARG A 1 98 ? -8.902 -2.336 -5.989 1.00 93.12 98 ARG A C 1
ATOM 803 O O . ARG A 1 98 ? -9.863 -2.031 -5.288 1.00 93.12 98 ARG A O 1
ATOM 810 N N . VAL A 1 99 ? -8.193 -3.450 -5.826 1.00 91.88 99 VAL A N 1
ATOM 811 C CA . VAL A 1 99 ? -8.433 -4.435 -4.771 1.00 91.88 99 VAL A CA 1
ATOM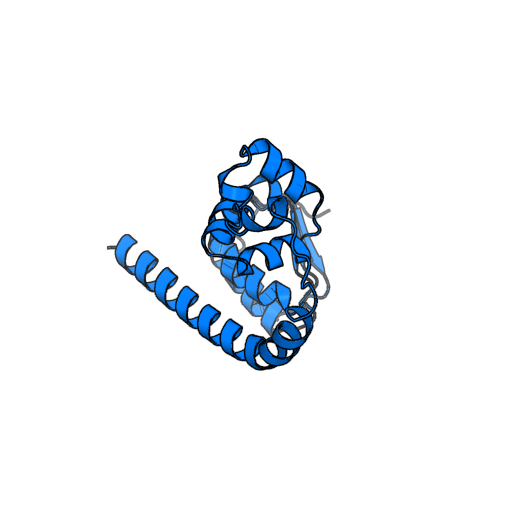 812 C C . VAL A 1 99 ? -7.228 -4.459 -3.843 1.00 91.88 99 VAL A C 1
ATOM 814 O O . VAL A 1 99 ? -6.108 -4.725 -4.285 1.00 91.88 99 VAL A O 1
ATOM 817 N N . LEU A 1 100 ? -7.467 -4.211 -2.557 1.00 90.19 100 LEU A N 1
ATOM 818 C CA . LEU A 1 100 ? -6.447 -4.202 -1.518 1.00 90.19 100 LEU A CA 1
ATOM 819 C C . LEU A 1 100 ? -6.834 -5.154 -0.391 1.00 90.19 100 LEU A C 1
ATOM 821 O O . LEU A 1 100 ? -7.954 -5.112 0.115 1.00 90.19 100 LEU A O 1
ATOM 825 N N . SER A 1 101 ? -5.907 -6.011 0.026 1.00 88.06 101 SER A N 1
ATOM 826 C CA . SER A 1 101 ? -6.130 -6.935 1.138 1.00 88.06 101 SER A CA 1
ATOM 827 C C . SER A 1 101 ? -4.996 -6.892 2.159 1.00 88.06 101 SER A C 1
ATOM 829 O O . SER A 1 101 ? -3.851 -7.176 1.822 1.00 88.06 101 SER A O 1
ATOM 831 N N . LEU A 1 102 ? -5.309 -6.555 3.409 1.00 83.56 102 LEU A N 1
ATOM 832 C CA . LEU A 1 102 ? -4.355 -6.427 4.515 1.00 83.56 102 LEU A CA 1
ATOM 833 C C . LEU A 1 102 ? -4.500 -7.629 5.455 1.00 83.56 102 LEU A C 1
ATOM 835 O O . LEU A 1 102 ? -5.562 -7.813 6.049 1.00 83.56 102 LEU A O 1
ATOM 839 N N . HIS A 1 103 ? -3.444 -8.429 5.599 1.00 77.06 103 HIS A N 1
ATOM 840 C CA . HIS A 1 103 ? -3.443 -9.691 6.356 1.00 77.06 103 HIS A CA 1
ATOM 841 C C . HIS A 1 103 ? -2.428 -9.712 7.513 1.00 77.06 103 HIS A C 1
ATOM 843 O O . HIS A 1 103 ? -2.132 -10.772 8.060 1.00 77.06 103 HIS A O 1
ATOM 849 N N . ASP A 1 104 ? -1.870 -8.551 7.859 1.00 66.38 104 ASP A N 1
ATOM 850 C CA . ASP A 1 104 ? -0.810 -8.376 8.851 1.00 66.38 104 ASP A CA 1
ATOM 851 C C . ASP A 1 104 ? 0.433 -9.242 8.579 1.00 66.38 104 ASP A C 1
ATOM 853 O O . ASP A 1 104 ? 0.954 -9.967 9.426 1.00 66.38 104 ASP A O 1
ATOM 857 N N . ARG A 1 105 ? 0.906 -9.178 7.334 1.00 67.44 105 ARG A N 1
ATOM 858 C CA . ARG A 1 105 ? 2.219 -9.694 6.933 1.00 67.44 105 ARG A CA 1
ATOM 859 C C . ARG A 1 105 ? 3.262 -8.590 7.075 1.00 67.44 105 ARG A C 1
ATOM 861 O O . ARG A 1 105 ? 2.940 -7.408 6.989 1.00 67.44 105 ARG A O 1
ATOM 868 N N . THR A 1 106 ? 4.547 -8.937 7.178 1.00 64.19 106 THR A N 1
ATOM 869 C CA . THR A 1 106 ? 5.656 -7.953 7.169 1.00 64.19 106 THR A CA 1
ATOM 870 C C . THR A 1 106 ? 5.537 -6.956 6.007 1.00 64.19 106 THR A C 1
ATOM 872 O O . THR A 1 106 ? 5.825 -5.770 6.166 1.00 64.19 106 THR A O 1
ATOM 875 N N . LYS A 1 107 ? 5.025 -7.424 4.861 1.00 69.50 107 LYS A N 1
ATOM 876 C CA . LYS A 1 107 ? 4.780 -6.640 3.642 1.00 69.50 107 LYS A CA 1
ATOM 877 C C . LYS A 1 107 ? 3.643 -5.614 3.786 1.00 69.50 107 LYS A C 1
ATOM 879 O O . LYS A 1 107 ? 3.684 -4.571 3.138 1.00 69.50 107 LYS A O 1
ATOM 884 N N . ASP A 1 108 ? 2.692 -5.828 4.692 1.00 71.56 108 ASP A N 1
ATOM 885 C CA . ASP A 1 108 ? 1.577 -4.901 4.920 1.00 71.56 108 ASP A CA 1
ATOM 886 C C . ASP A 1 108 ? 2.023 -3.618 5.624 1.00 71.56 108 ASP A C 1
ATOM 888 O O . ASP A 1 108 ? 1.375 -2.582 5.487 1.00 71.56 108 ASP A O 1
ATOM 892 N N . LYS A 1 109 ? 3.174 -3.627 6.316 1.00 77.44 109 LYS A N 1
ATOM 893 C CA . LYS A 1 109 ? 3.769 -2.397 6.865 1.00 77.44 109 LYS A CA 1
ATOM 894 C C . LYS A 1 109 ? 4.149 -1.409 5.764 1.00 77.44 109 LYS A C 1
ATOM 896 O O . LYS A 1 109 ? 3.941 -0.213 5.947 1.00 77.44 109 LYS A O 1
ATOM 901 N N . LEU A 1 110 ? 4.684 -1.898 4.643 1.00 80.56 110 LEU A N 1
ATOM 902 C CA . LEU A 1 110 ? 4.988 -1.070 3.472 1.00 80.56 110 LEU A CA 1
ATOM 903 C C . LEU A 1 110 ? 3.701 -0.581 2.821 1.00 80.56 110 LEU A C 1
ATOM 905 O O . LEU A 1 110 ? 3.581 0.598 2.500 1.00 80.56 110 LEU A O 1
ATOM 909 N N . LEU A 1 111 ? 2.713 -1.469 2.708 1.00 83.88 111 LEU A N 1
ATOM 910 C CA . LEU A 1 111 ? 1.413 -1.130 2.151 1.00 83.88 111 LEU A CA 1
ATOM 911 C C . LEU A 1 111 ? 0.736 -0.001 2.941 1.00 83.88 111 LEU A C 1
ATOM 913 O O . LEU A 1 111 ? 0.276 0.969 2.349 1.00 83.88 111 LEU A O 1
ATOM 917 N N . LEU A 1 112 ? 0.779 -0.056 4.279 1.00 84.38 112 LEU A N 1
ATOM 918 C CA . LEU A 1 112 ? 0.262 0.997 5.160 1.00 84.38 112 LEU A CA 1
ATOM 919 C C . LEU A 1 112 ? 0.911 2.371 4.931 1.00 84.38 112 LEU A C 1
ATOM 921 O O . LEU A 1 112 ? 0.260 3.389 5.169 1.00 84.38 112 LEU A O 1
ATOM 925 N N . GLN A 1 113 ? 2.176 2.412 4.504 1.00 83.31 113 GLN A N 1
ATOM 926 C CA . GLN A 1 113 ? 2.888 3.660 4.216 1.00 83.31 113 GLN A CA 1
ATOM 927 C C . GLN A 1 113 ? 2.510 4.243 2.855 1.00 83.31 113 GLN A C 1
ATOM 929 O O . GLN A 1 113 ? 2.566 5.459 2.689 1.00 83.31 113 GLN A O 1
ATOM 934 N N . VAL A 1 114 ? 2.106 3.400 1.899 1.00 86.75 114 VAL A N 1
ATOM 935 C CA . VAL A 1 114 ? 1.726 3.849 0.552 1.00 86.75 114 VAL A CA 1
ATOM 936 C C . VAL A 1 114 ? 0.221 4.067 0.368 1.00 86.75 114 VAL A C 1
ATOM 938 O O . VAL A 1 114 ? -0.183 4.641 -0.639 1.00 86.75 114 VAL A O 1
ATOM 941 N N . ILE A 1 115 ? -0.612 3.700 1.352 1.00 88.38 115 ILE A N 1
ATOM 942 C CA . ILE A 1 115 ? -2.061 3.990 1.359 1.00 88.38 115 ILE A CA 1
ATOM 943 C C . ILE A 1 115 ? -2.392 5.445 0.987 1.00 88.38 115 ILE A C 1
ATOM 945 O O . ILE A 1 115 ? -3.311 5.621 0.191 1.00 88.38 115 ILE A O 1
ATOM 949 N N . PRO A 1 116 ? -1.684 6.484 1.476 1.00 87.12 116 PRO A N 1
ATOM 950 C CA . PRO A 1 116 ? -1.999 7.862 1.103 1.00 87.12 116 PRO A CA 1
ATOM 951 C C . PRO A 1 116 ? -1.946 8.143 -0.405 1.00 87.12 116 PRO A C 1
ATOM 953 O O . PRO A 1 116 ? -2.624 9.054 -0.862 1.00 87.12 116 PRO A O 1
ATOM 956 N N . PHE A 1 117 ? -1.174 7.361 -1.167 1.00 86.12 117 PHE A N 1
ATOM 957 C CA . PHE A 1 117 ? -1.051 7.487 -2.624 1.00 86.12 117 PHE A CA 1
ATOM 958 C C . PHE A 1 117 ? -2.046 6.607 -3.385 1.00 86.12 117 PHE A C 1
ATOM 960 O O . PHE A 1 117 ? -2.391 6.907 -4.521 1.00 86.12 117 PHE A O 1
ATOM 967 N N . LEU A 1 118 ? -2.477 5.504 -2.773 1.00 88.88 118 LEU A N 1
ATOM 968 C CA . LEU A 1 118 ? -3.295 4.481 -3.425 1.00 88.88 118 LEU A CA 1
ATOM 969 C C . LEU A 1 118 ? -4.773 4.568 -3.068 1.00 88.88 118 LEU A C 1
ATOM 971 O O . LEU A 1 118 ? -5.608 4.068 -3.814 1.00 88.88 118 LEU A O 1
ATOM 975 N N . GLY A 1 119 ? -5.101 5.151 -1.915 1.00 85.69 119 GLY A N 1
ATOM 976 C CA . GLY A 1 119 ? -6.427 5.048 -1.317 1.00 85.69 119 GLY A CA 1
ATOM 977 C C . GLY A 1 119 ? -7.547 5.602 -2.201 1.00 85.69 119 GLY A C 1
ATOM 978 O O . GLY A 1 119 ? -8.657 5.071 -2.168 1.00 85.69 119 GLY A O 1
ATOM 979 N N . ASP A 1 120 ? -7.247 6.583 -3.055 1.00 88.12 120 ASP A N 1
ATOM 980 C CA . ASP A 1 120 ? -8.203 7.139 -4.018 1.00 88.12 120 ASP A CA 1
ATOM 981 C C . ASP A 1 120 ? -8.569 6.144 -5.143 1.00 88.12 120 ASP A C 1
ATOM 983 O O . ASP A 1 120 ? -9.603 6.304 -5.789 1.00 88.12 120 ASP A O 1
ATOM 987 N N . TYR A 1 121 ? -7.773 5.092 -5.359 1.00 91.31 121 TYR A N 1
ATOM 988 C CA . TYR A 1 121 ? -8.013 4.055 -6.372 1.00 91.31 121 TYR A CA 1
ATOM 989 C C . TYR A 1 121 ? -8.675 2.794 -5.814 1.00 91.31 121 TYR A C 1
ATOM 991 O O . TYR A 1 121 ? -9.231 2.001 -6.578 1.00 91.31 121 TYR A O 1
ATOM 999 N N . VAL A 1 122 ? -8.601 2.591 -4.498 1.00 92.44 122 VAL A N 1
ATOM 1000 C CA . VAL A 1 122 ? -9.081 1.373 -3.839 1.00 92.44 122 VAL A CA 1
ATOM 1001 C C . VAL A 1 122 ? -10.608 1.360 -3.826 1.00 92.44 122 VAL A C 1
ATOM 1003 O O . VAL A 1 122 ? -11.247 2.235 -3.243 1.00 92.44 122 VAL A O 1
ATOM 1006 N N . GLN A 1 123 ? -11.184 0.330 -4.441 1.00 93.50 123 GLN A N 1
ATOM 1007 C CA . GLN A 1 123 ? -12.626 0.085 -4.493 1.00 93.50 123 GLN A CA 1
ATOM 1008 C C . GLN A 1 123 ? -13.025 -1.056 -3.562 1.00 93.50 123 GLN A C 1
ATOM 1010 O O . GLN A 1 123 ? -14.015 -0.936 -2.843 1.00 93.50 123 GLN A O 1
ATOM 1015 N N . ASP A 1 124 ? -12.230 -2.124 -3.523 1.00 91.69 124 ASP A N 1
ATOM 1016 C CA . ASP A 1 124 ? -12.479 -3.278 -2.668 1.00 91.69 124 ASP A CA 1
ATOM 1017 C C . ASP A 1 124 ? -11.362 -3.410 -1.639 1.00 91.69 124 ASP A C 1
ATOM 1019 O O . ASP A 1 124 ? -10.201 -3.645 -1.979 1.00 91.69 124 ASP A O 1
ATOM 1023 N N . LEU A 1 125 ? -11.719 -3.273 -0.367 1.00 89.25 125 LEU A N 1
ATOM 1024 C CA . LEU A 1 125 ? -10.782 -3.333 0.743 1.00 89.25 125 LEU A CA 1
ATOM 1025 C C . LEU A 1 125 ? -11.140 -4.488 1.676 1.00 89.25 125 LEU A C 1
ATOM 1027 O O . LEU A 1 125 ? -12.231 -4.530 2.240 1.00 89.25 125 LEU A O 1
ATOM 1031 N N . SER A 1 126 ? -10.210 -5.422 1.860 1.00 88.12 126 SER A N 1
ATOM 1032 C CA . SER A 1 126 ? -10.359 -6.564 2.764 1.00 88.12 126 SER A CA 1
ATOM 1033 C C . SER A 1 126 ? -9.302 -6.536 3.852 1.00 88.12 126 SER A C 1
ATOM 1035 O O . SER A 1 126 ? -8.128 -6.304 3.582 1.00 88.12 126 SER A O 1
ATOM 1037 N N . ILE A 1 127 ? -9.706 -6.763 5.097 1.00 82.94 127 ILE A N 1
ATOM 1038 C CA . ILE A 1 127 ? -8.815 -6.608 6.244 1.00 82.94 127 ILE A CA 1
ATOM 1039 C C . ILE A 1 127 ? -9.046 -7.744 7.208 1.00 82.94 127 ILE A C 1
ATOM 1041 O O . ILE A 1 127 ? -10.154 -7.953 7.710 1.00 82.94 127 ILE A O 1
ATOM 1045 N N . LEU A 1 128 ? -7.957 -8.445 7.473 1.00 82.56 128 LEU A N 1
ATOM 1046 C CA . LEU A 1 128 ? -7.845 -9.500 8.456 1.00 82.56 128 LEU A CA 1
ATOM 1047 C C . LEU A 1 128 ? -6.610 -9.178 9.310 1.00 82.56 128 LEU A C 1
ATOM 1049 O O . LEU A 1 128 ? -5.535 -9.732 9.079 1.00 82.56 128 LEU A O 1
ATOM 1053 N N . PRO A 1 129 ? -6.712 -8.208 10.237 1.00 70.25 129 PRO A N 1
ATOM 1054 C CA . PRO A 1 129 ? -5.588 -7.837 11.072 1.00 70.25 129 PRO A CA 1
ATOM 1055 C C . PRO A 1 129 ? -5.331 -8.953 12.088 1.00 70.25 129 PRO A C 1
ATOM 1057 O O . PRO A 1 129 ? -6.255 -9.398 12.767 1.00 70.25 129 PRO A O 1
ATOM 1060 N N . THR A 1 130 ? -4.076 -9.382 12.224 1.00 71.12 130 THR A N 1
ATOM 1061 C CA . THR A 1 130 ? -3.679 -10.358 13.253 1.00 71.12 130 THR A CA 1
ATOM 1062 C C . THR A 1 130 ? -3.168 -9.671 14.528 1.00 71.12 130 THR A C 1
ATOM 1064 O O . THR A 1 130 ? -3.195 -10.263 15.604 1.00 71.12 130 THR A O 1
ATOM 1067 N N . SER A 1 131 ? -2.800 -8.386 14.444 1.00 77.06 131 SER A N 1
ATOM 1068 C CA . SER A 1 131 ? -2.338 -7.536 15.542 1.00 77.06 131 SER A CA 1
ATOM 1069 C C . SER A 1 131 ? -3.188 -6.278 15.723 1.00 77.06 131 SER A C 1
ATOM 1071 O O . SER A 1 131 ? -3.538 -5.562 14.777 1.00 77.06 131 SER A O 1
ATOM 1073 N N . ARG A 1 132 ? -3.408 -5.918 16.995 1.00 78.50 132 ARG A N 1
ATOM 1074 C CA . ARG A 1 132 ? -4.042 -4.651 17.403 1.00 78.50 132 ARG A CA 1
ATOM 1075 C C . ARG A 1 132 ? -3.307 -3.424 16.862 1.00 78.50 132 ARG A C 1
ATOM 1077 O O . ARG A 1 132 ? -3.940 -2.412 16.574 1.00 78.50 132 ARG A O 1
ATOM 1084 N N . THR A 1 133 ? -1.983 -3.485 16.714 1.00 80.62 133 THR A N 1
ATOM 1085 C CA . THR A 1 133 ? -1.189 -2.346 16.228 1.00 80.62 133 THR A CA 1
ATOM 1086 C C . THR A 1 133 ? -1.468 -2.056 14.757 1.00 80.62 133 THR A C 1
ATOM 1088 O O . THR A 1 133 ? -1.635 -0.895 14.381 1.00 80.62 133 THR A O 1
ATOM 1091 N N . VAL A 1 134 ? -1.534 -3.097 13.923 1.00 76.56 134 VAL A N 1
ATOM 1092 C CA . VAL A 1 134 ? -1.849 -2.958 12.495 1.00 76.56 134 VAL A CA 1
ATOM 1093 C C . VAL A 1 134 ? -3.287 -2.510 12.316 1.00 76.56 134 VAL A C 1
ATOM 1095 O O . VAL A 1 134 ? -3.535 -1.560 11.577 1.00 76.56 134 VAL A O 1
ATOM 1098 N N . GLN A 1 135 ? -4.206 -3.100 13.079 1.00 78.38 135 GLN A N 1
ATOM 1099 C CA . GLN A 1 135 ? -5.594 -2.666 13.123 1.00 78.38 135 GLN A CA 1
ATOM 1100 C C . GLN A 1 135 ? -5.713 -1.173 13.466 1.00 78.38 135 GLN A C 1
ATOM 1102 O O . GLN A 1 135 ? -6.369 -0.431 12.743 1.00 78.38 135 GLN A O 1
ATOM 1107 N N . TYR A 1 136 ? -5.038 -0.702 14.519 1.00 82.19 136 TYR A N 1
ATOM 1108 C CA . TYR A 1 136 ? -5.066 0.707 14.914 1.00 82.19 136 TYR A CA 1
ATOM 1109 C C . TYR A 1 136 ? -4.536 1.634 13.816 1.00 82.19 136 TYR A C 1
ATOM 1111 O O . TYR A 1 136 ? -5.216 2.586 13.436 1.00 82.19 136 TYR A O 1
ATOM 1119 N N . LYS A 1 137 ? -3.349 1.339 13.269 1.00 82.62 137 LYS A N 1
ATOM 1120 C CA . LYS A 1 137 ? -2.751 2.133 12.183 1.00 82.62 137 LYS A CA 1
ATOM 1121 C C . LYS A 1 137 ? -3.659 2.180 10.964 1.00 82.62 137 LYS A C 1
ATOM 1123 O O . LYS A 1 137 ? -3.828 3.234 10.362 1.00 82.62 137 LYS A O 1
ATOM 1128 N N . PHE A 1 138 ? -4.274 1.057 10.624 1.00 80.81 138 PHE A N 1
ATOM 1129 C CA . PHE A 1 138 ? -5.226 0.998 9.534 1.00 80.81 138 PHE A CA 1
ATOM 1130 C C . PHE A 1 138 ? -6.463 1.875 9.801 1.00 80.81 138 PHE A C 1
ATOM 1132 O O . PHE A 1 138 ? -6.822 2.704 8.966 1.00 80.81 138 PHE A O 1
ATOM 1139 N N . MET A 1 139 ? -7.076 1.765 10.984 1.00 82.88 139 MET A N 1
ATOM 1140 C CA . MET A 1 139 ? -8.229 2.594 11.351 1.00 82.88 139 MET A CA 1
ATOM 1141 C C . MET A 1 139 ? -7.886 4.090 11.337 1.00 82.88 139 MET A C 1
ATOM 1143 O O . MET A 1 139 ? -8.732 4.912 10.989 1.00 82.88 139 MET A O 1
ATOM 1147 N N . GLN A 1 140 ? -6.642 4.460 11.658 1.00 85.19 140 GLN A N 1
ATOM 1148 C CA . GLN A 1 140 ? -6.167 5.831 11.471 1.00 85.19 140 GLN A CA 1
ATOM 1149 C C . GLN A 1 140 ? -6.164 6.245 9.993 1.00 85.19 140 GLN A C 1
ATOM 1151 O O . GLN A 1 140 ? -6.599 7.353 9.691 1.00 85.19 140 GLN A O 1
ATOM 1156 N N . GLN A 1 141 ? -5.720 5.384 9.071 1.00 83.81 141 GLN A N 1
ATOM 1157 C CA . GLN A 1 141 ? -5.745 5.690 7.634 1.00 83.81 141 GLN A CA 1
ATOM 1158 C C . GLN A 1 141 ? -7.175 5.834 7.091 1.00 83.81 141 GLN A C 1
ATOM 1160 O O . GLN A 1 141 ? -7.430 6.736 6.295 1.00 83.81 141 GLN A O 1
ATOM 1165 N N . LEU A 1 142 ? -8.124 5.014 7.564 1.00 83.44 142 LEU A N 1
ATOM 1166 C CA . LEU A 1 142 ? -9.548 5.203 7.251 1.00 83.44 142 LEU A CA 1
ATOM 1167 C C . LEU A 1 142 ? -10.059 6.561 7.725 1.00 83.44 142 LEU A C 1
ATOM 1169 O O . LEU A 1 142 ? -10.679 7.286 6.953 1.00 83.44 142 LEU A O 1
ATOM 1173 N N . ARG A 1 143 ? -9.776 6.926 8.981 1.00 83.69 143 ARG A N 1
ATOM 1174 C CA . ARG A 1 143 ? -10.221 8.203 9.564 1.00 83.69 143 ARG A CA 1
ATOM 1175 C C . ARG A 1 143 ? -9.644 9.420 8.849 1.00 83.69 143 ARG A C 1
ATOM 1177 O O . ARG A 1 143 ? -10.305 10.447 8.788 1.00 83.69 143 ARG A O 1
ATOM 1184 N N . LYS A 1 144 ? -8.438 9.304 8.293 1.00 85.69 144 LYS A N 1
ATOM 1185 C CA . LYS A 1 144 ? -7.824 10.352 7.465 1.00 85.69 144 LYS A CA 1
ATOM 1186 C C . LYS A 1 144 ? -8.524 10.554 6.114 1.00 85.69 144 LYS A C 1
ATOM 1188 O O . LYS A 1 144 ? -8.187 11.498 5.409 1.00 85.69 144 LYS A O 1
ATOM 1193 N N . GLY A 1 145 ? -9.476 9.695 5.740 1.00 82.06 145 GLY A N 1
ATOM 1194 C CA . GLY A 1 145 ? -10.236 9.838 4.499 1.00 82.06 145 GLY A CA 1
ATOM 1195 C C . GLY A 1 145 ? -9.436 9.490 3.244 1.00 82.06 145 GLY A C 1
ATOM 1196 O O . GLY A 1 145 ? -9.772 9.957 2.160 1.00 82.06 145 GLY A O 1
ATOM 1197 N N . HIS A 1 146 ? -8.380 8.675 3.369 1.00 84.69 146 HIS A N 1
ATOM 1198 C CA . HIS A 1 146 ? -7.578 8.256 2.214 1.00 84.69 146 HIS A CA 1
ATOM 1199 C C . HIS A 1 146 ? -8.360 7.390 1.230 1.00 84.69 146 HIS A C 1
ATOM 1201 O O . HIS A 1 146 ? -8.000 7.323 0.066 1.00 84.69 146 HIS A O 1
ATOM 1207 N N . PHE A 1 147 ? -9.425 6.739 1.682 1.00 87.31 147 PHE A N 1
ATOM 1208 C CA . PHE A 1 147 ? -10.172 5.777 0.894 1.00 87.31 147 PHE A CA 1
ATOM 1209 C C . PHE A 1 147 ? -11.493 6.356 0.383 1.00 87.31 147 PHE A C 1
ATOM 1211 O O . PHE A 1 147 ? -12.561 6.050 0.912 1.00 87.31 147 PHE A O 1
ATOM 1218 N N . LYS A 1 148 ? -11.424 7.225 -0.630 1.00 83.62 148 LYS A N 1
ATOM 1219 C CA . LYS A 1 148 ? -12.609 7.940 -1.142 1.00 83.62 148 LYS A CA 1
ATOM 1220 C C . LYS A 1 148 ?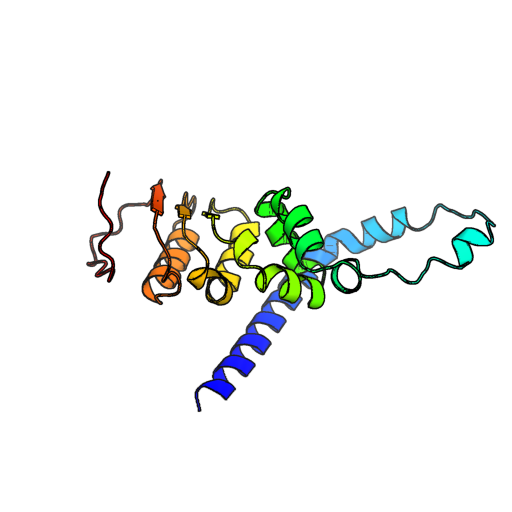 -13.466 7.121 -2.108 1.00 83.62 148 LYS A C 1
ATOM 1222 O O . LYS A 1 148 ? -14.642 7.425 -2.277 1.00 83.62 148 LYS A O 1
ATOM 1227 N N . ALA A 1 149 ? -12.882 6.108 -2.746 1.00 87.94 149 ALA A N 1
ATOM 1228 C CA . ALA A 1 149 ? -13.522 5.325 -3.803 1.00 87.94 149 ALA A CA 1
ATOM 1229 C C . ALA A 1 149 ? -14.011 3.937 -3.349 1.00 87.94 149 ALA A C 1
ATOM 1231 O O . ALA A 1 149 ? -14.400 3.133 -4.200 1.00 87.94 149 ALA A O 1
ATOM 1232 N N . ILE A 1 150 ? -14.005 3.648 -2.038 1.00 89.69 150 ILE A N 1
ATOM 1233 C CA . ILE A 1 150 ? -14.423 2.340 -1.518 1.00 89.69 150 ILE A CA 1
ATOM 1234 C C . ILE A 1 150 ? -15.876 2.057 -1.897 1.00 89.69 150 ILE A C 1
ATOM 1236 O O . ILE A 1 150 ? -16.784 2.846 -1.642 1.00 89.69 150 ILE A O 1
ATOM 1240 N N . ARG A 1 151 ? -16.076 0.872 -2.464 1.00 91.50 151 ARG A N 1
ATOM 1241 C CA . ARG A 1 151 ? -17.369 0.264 -2.783 1.00 91.50 151 ARG A CA 1
ATOM 1242 C C . ARG A 1 151 ? -17.643 -0.945 -1.899 1.00 91.50 151 ARG A C 1
ATOM 1244 O O . ARG A 1 151 ? -18.788 -1.180 -1.534 1.00 91.50 151 ARG A O 1
ATOM 1251 N N . SER A 1 152 ? -16.595 -1.685 -1.539 1.00 90.38 152 SER A N 1
ATOM 1252 C CA . SER A 1 152 ? -16.673 -2.863 -0.681 1.00 90.38 152 SER A CA 1
ATOM 1253 C C . SER A 1 152 ? -15.642 -2.786 0.437 1.00 90.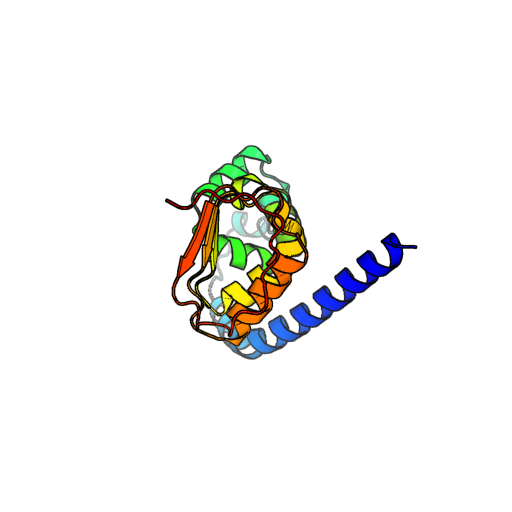38 152 SER A C 1
ATOM 1255 O O . SER A 1 152 ? -14.454 -2.572 0.189 1.00 90.38 152 SER A O 1
ATOM 1257 N N . LEU A 1 153 ? -16.091 -2.975 1.679 1.00 88.38 153 LEU A N 1
ATOM 1258 C CA . LEU A 1 153 ? -15.234 -3.010 2.860 1.00 88.38 153 LEU A CA 1
ATOM 1259 C C . LEU A 1 153 ? -15.517 -4.279 3.662 1.00 88.38 153 LEU A C 1
ATOM 1261 O O . LEU A 1 153 ? -16.581 -4.423 4.259 1.00 88.38 153 LEU A O 1
ATOM 1265 N N . ARG A 1 154 ? -14.540 -5.185 3.711 1.00 86.31 154 ARG A N 1
ATOM 1266 C CA . ARG A 1 154 ? -14.596 -6.410 4.512 1.00 86.31 154 ARG A CA 1
ATOM 1267 C C . ARG A 1 154 ? -13.667 -6.294 5.703 1.00 86.31 154 ARG A C 1
ATOM 1269 O O . ARG A 1 154 ? -12.450 -6.206 5.553 1.00 86.31 154 ARG A O 1
ATOM 1276 N N . LEU A 1 155 ? -14.257 -6.319 6.890 1.00 83.00 155 LEU A N 1
ATOM 1277 C CA . LEU A 1 155 ? -13.550 -6.261 8.159 1.00 83.00 155 LEU A CA 1
ATOM 1278 C C . LEU A 1 155 ? -13.746 -7.582 8.898 1.00 83.00 155 LEU A C 1
ATOM 1280 O O . LEU A 1 155 ? -14.854 -7.920 9.302 1.00 83.00 155 LEU A O 1
ATOM 1284 N N . SER A 1 156 ? -12.664 -8.326 9.083 1.00 78.56 156 SER A N 1
ATOM 1285 C CA . SER A 1 156 ? -12.663 -9.627 9.754 1.00 78.56 156 SER A CA 1
ATOM 1286 C C . SER A 1 156 ? -11.622 -9.631 10.869 1.00 78.56 156 SER A C 1
ATOM 1288 O O . SER A 1 156 ? -10.630 -8.920 10.775 1.00 78.56 156 SER A O 1
ATOM 1290 N N . GLY A 1 157 ? -11.857 -10.357 11.967 1.00 67.88 157 GLY A N 1
ATOM 1291 C CA . GLY A 1 157 ? -10.887 -10.444 13.073 1.00 67.88 157 GLY A CA 1
ATOM 1292 C C . GLY A 1 157 ? -10.652 -9.143 13.861 1.00 67.88 157 GLY A C 1
ATOM 1293 O O . GLY A 1 157 ? -9.725 -9.065 14.660 1.00 67.88 157 GLY A O 1
ATOM 1294 N N . ILE A 1 158 ? -11.486 -8.115 13.673 1.00 65.19 158 ILE A N 1
ATOM 1295 C CA . ILE A 1 158 ? -11.404 -6.858 14.425 1.00 65.19 158 ILE A CA 1
ATOM 1296 C C . ILE A 1 158 ? -11.733 -7.125 15.896 1.00 65.19 158 ILE A C 1
ATOM 1298 O O . ILE A 1 158 ? -12.875 -7.427 16.246 1.00 65.19 158 ILE A O 1
ATOM 1302 N N . TYR A 1 159 ? -10.743 -6.963 16.781 1.00 62.84 159 TYR A N 1
ATOM 1303 C CA . TYR A 1 159 ? -10.998 -6.919 18.220 1.00 62.84 159 TYR A CA 1
ATOM 1304 C C . TYR A 1 159 ? -12.001 -5.794 18.495 1.00 62.84 159 TYR A C 1
ATOM 1306 O O . TYR A 1 159 ? -11.793 -4.674 18.022 1.00 62.84 159 TYR A O 1
ATOM 1314 N N . LYS A 1 160 ? -13.089 -6.091 19.224 1.00 54.47 160 LYS A N 1
ATOM 1315 C CA . LYS A 1 160 ? -14.116 -5.109 19.609 1.00 54.47 160 LYS A CA 1
ATOM 1316 C C . LYS A 1 160 ? -13.438 -3.922 20.299 1.00 54.47 160 LYS A C 1
ATOM 1318 O O . LYS A 1 160 ? -13.118 -3.987 21.485 1.00 54.47 160 LYS A O 1
ATOM 1323 N N . TYR A 1 161 ? -13.217 -2.835 19.566 1.00 51.97 161 TYR A N 1
ATOM 1324 C CA . TYR A 1 161 ? -12.932 -1.551 20.183 1.00 51.97 161 TYR A CA 1
ATOM 1325 C C . TYR A 1 161 ? -14.201 -1.160 20.935 1.00 51.97 161 TYR A C 1
ATOM 1327 O O . TYR A 1 161 ? -15.282 -1.158 20.342 1.00 51.97 161 TYR A O 1
ATOM 1335 N N . LYS A 1 162 ? -14.091 -0.868 22.240 1.00 41.28 162 LYS A N 1
ATOM 1336 C CA . LYS A 1 162 ? -15.160 -0.160 22.957 1.00 41.28 162 LYS A CA 1
ATOM 1337 C C . LYS A 1 162 ? -15.566 1.013 22.070 1.00 41.28 162 LYS A C 1
ATOM 1339 O O . LYS A 1 162 ? -14.698 1.760 21.625 1.00 41.28 162 LYS A O 1
ATOM 1344 N N . SER A 1 163 ? -16.849 1.058 21.747 1.00 39.03 163 SER A N 1
ATOM 1345 C CA . SER A 1 163 ? -17.504 1.941 20.790 1.00 39.03 163 SER A CA 1
ATOM 1346 C C . SER A 1 163 ? -17.159 3.411 21.033 1.00 39.03 163 SER A C 1
ATOM 1348 O O . SER A 1 163 ? -17.902 4.140 21.680 1.00 39.03 163 SER A O 1
ATOM 1350 N N . TYR A 1 164 ? -16.030 3.860 20.501 1.00 38.28 164 TYR A N 1
ATOM 1351 C CA . TYR A 1 164 ? -15.871 5.249 20.116 1.00 38.28 164 TYR A CA 1
ATOM 1352 C C . TYR A 1 164 ? -16.494 5.332 18.740 1.00 38.28 164 TYR A C 1
ATOM 1354 O O . TYR A 1 164 ? -15.954 4.720 17.816 1.00 38.28 164 TYR A O 1
ATOM 1362 N N . SER A 1 165 ? -17.649 6.000 18.669 1.00 40.56 165 SER A N 1
ATOM 1363 C CA . SER A 1 165 ? -18.356 6.366 17.443 1.00 40.56 165 SER A CA 1
ATOM 1364 C C . SER A 1 165 ? -17.353 6.553 16.310 1.00 40.56 165 SER A C 1
ATOM 1366 O O . SER A 1 165 ? -16.595 7.523 16.267 1.00 40.56 165 SER A O 1
ATOM 1368 N N . LEU A 1 166 ? -17.247 5.544 15.449 1.00 43.94 166 LEU A N 1
ATOM 1369 C CA . LEU A 1 166 ? -16.618 5.718 14.161 1.00 43.94 166 LEU A CA 1
ATOM 1370 C C . LEU A 1 166 ? -17.694 6.405 13.344 1.00 43.94 166 LEU A C 1
ATOM 1372 O O . LEU A 1 166 ? -18.443 5.743 12.633 1.00 43.94 166 LEU A O 1
ATOM 1376 N N . ASP A 1 167 ? -17.768 7.727 13.484 1.00 40.97 167 ASP A N 1
ATOM 1377 C CA . ASP A 1 167 ? -18.415 8.598 12.511 1.00 40.97 167 ASP A CA 1
ATOM 1378 C C . ASP A 1 167 ? -17.583 8.513 11.227 1.00 40.97 167 ASP A C 1
ATOM 1380 O O . ASP A 1 167 ? -16.801 9.393 10.873 1.00 40.97 167 ASP A O 1
ATOM 1384 N N . LEU A 1 168 ? -17.660 7.350 10.582 1.00 42.75 168 LEU A N 1
ATOM 1385 C CA . LEU A 1 168 ? -17.230 7.145 9.219 1.00 42.75 168 LEU A CA 1
ATOM 1386 C C . LEU A 1 168 ? -18.203 7.970 8.379 1.00 42.75 168 LEU A C 1
ATOM 1388 O O . LEU A 1 168 ? -19.405 7.696 8.413 1.00 42.75 168 LEU A O 1
ATOM 1392 N N . PRO A 1 169 ? -17.734 8.960 7.610 1.00 37.59 169 PRO A N 1
ATOM 1393 C CA . PRO A 1 169 ? -18.570 9.618 6.624 1.00 37.59 169 PRO A CA 1
ATOM 1394 C C . PRO A 1 169 ? -18.768 8.645 5.457 1.00 37.59 169 PRO A C 1
ATOM 1396 O O . PRO A 1 169 ? -18.170 8.808 4.403 1.00 37.59 169 PRO A O 1
ATOM 1399 N N . MET A 1 170 ? -19.524 7.563 5.647 1.00 43.22 170 MET A N 1
ATOM 1400 C CA . MET A 1 170 ? -19.752 6.598 4.579 1.00 43.22 170 MET A CA 1
ATOM 1401 C C . MET A 1 170 ? -21.065 5.836 4.766 1.00 43.22 170 MET A C 1
ATOM 1403 O O . MET A 1 170 ? -21.230 5.024 5.673 1.00 43.22 170 MET A O 1
ATOM 1407 N N . ARG A 1 171 ? -21.991 6.095 3.836 1.00 38.16 171 ARG A N 1
ATOM 1408 C CA . ARG A 1 171 ? -23.112 5.214 3.507 1.00 38.16 171 ARG A CA 1
ATOM 1409 C C . ARG A 1 171 ? -22.528 3.909 2.960 1.00 38.16 171 ARG A C 1
ATOM 1411 O O . ARG A 1 171 ? -22.210 3.842 1.779 1.00 38.16 171 ARG A O 1
ATOM 1418 N N . ILE A 1 172 ? -22.361 2.895 3.798 1.00 38.31 172 ILE A N 1
ATOM 1419 C CA . ILE A 1 172 ? -22.052 1.537 3.340 1.00 38.31 172 ILE A CA 1
ATOM 1420 C C . ILE A 1 172 ? -23.274 0.686 3.666 1.00 38.31 172 ILE A C 1
ATOM 1422 O O . ILE A 1 172 ? -23.653 0.549 4.827 1.00 38.31 172 ILE A O 1
ATOM 1426 N N . ALA A 1 173 ? -23.924 0.182 2.617 1.00 31.78 173 ALA A N 1
ATOM 1427 C CA . ALA A 1 173 ? -24.989 -0.799 2.738 1.00 31.78 173 ALA A CA 1
ATOM 1428 C C . ALA A 1 173 ? -24.396 -2.083 3.329 1.00 31.78 173 ALA A C 1
ATOM 1430 O O . ALA A 1 173 ? -23.451 -2.646 2.777 1.00 31.78 173 ALA A O 1
ATOM 1431 N N . ALA A 1 174 ? -24.929 -2.506 4.471 1.00 29.02 174 ALA A N 1
ATOM 1432 C CA . ALA A 1 174 ? -24.650 -3.815 5.033 1.00 29.02 174 ALA A CA 1
ATOM 1433 C C . ALA A 1 174 ? -25.386 -4.875 4.198 1.00 29.02 174 ALA A C 1
ATOM 1435 O O . ALA A 1 174 ? -26.597 -4.759 4.005 1.00 29.02 174 ALA A O 1
ATOM 1436 N N . PHE A 1 175 ? -24.653 -5.880 3.725 1.00 32.38 175 PHE A N 1
ATOM 1437 C CA . PHE A 1 175 ? -25.187 -7.166 3.280 1.00 32.38 175 PHE A CA 1
ATOM 1438 C C . PHE A 1 175 ? -24.461 -8.269 4.043 1.00 32.38 175 PHE A C 1
ATOM 1440 O O . PHE A 1 175 ? -23.222 -8.145 4.196 1.00 32.38 175 PHE A O 1
#

InterPro domains:
  IPR001810 F-box domain [PF12937] (57-102)
  IPR001810 F-box domain [PS50181] (53-100)
  IPR036047 F-box-like domain superfamily [SSF81383] (53-109)

Organism: NCBI:txid60185

Radius of gyration: 20.19 Å; chains: 1; bounding box: 60×45×50 Å

pLDDT: mean 70.2, std 19.87, range [29.02, 93.69]

Secondary structure (DSSP, 8-state):
-HHHHHHHHHHHHHHHHHHHHHHHHTTTHHHHHTTSS------TTGGG--S---HHHHS-HHHHHHHHHTS-HHHHHHHTTT-HHHHHHHHT-HHHHSEEEE---TTHHHHHHHHHHHTTT--EEEE--SSHHHHHHHHHHHHTT--TT-SEEEE-S------------------

Foldseek 3Di:
DVVVVVVVVVVVVVVVVVVVVVVVCVPCPVVVVVVPPPDPDPDPVVVPPPPPDPCLVVDDLVVVLVVLCPDDPLVLLVLCVPDVSSVVSSLVDLSNQQAEEAQQDPSVVSVLVCLLSRQCSHAAYHYDHPDPVSVVSVVVSQLVVSNVNYQYYHDDNDDDDPDPPPPRVDDHDDD

Sequence (175 aa):
MAFLNHKQEIVNITQLLQDQVKELNIGTEESIKSNLLVNNSNDPWLSQVNTMIDPLQTLPFEIITNIFLFLPQDVRVQCLLVSLSWRKQVLERPELWRVLSLHDRTKDKLLLQVIPFLGDYVQDLSILPTSRTVQYKFMQQLRKGHFKAIRSLRLSGIYKYKSYSLDLPMRIAAF